Protein AF-A0AA88YLS0-F1 (afdb_monomer_lite)

Structure (mmCIF, N/CA/C/O backbone):
data_AF-A0AA88YLS0-F1
#
_entry.id   AF-A0AA88YLS0-F1
#
loop_
_atom_site.group_PDB
_atom_site.id
_atom_site.type_symbol
_atom_site.label_atom_id
_atom_site.label_alt_id
_atom_site.label_comp_id
_atom_site.label_asym_id
_atom_site.label_entity_id
_atom_site.label_seq_id
_atom_site.pdbx_PDB_ins_code
_atom_site.Cartn_x
_atom_site.Cartn_y
_atom_site.Cartn_z
_atom_site.occupancy
_atom_site.B_iso_or_equiv
_atom_site.auth_seq_id
_atom_site.auth_comp_id
_atom_site.auth_asym_id
_atom_site.auth_atom_id
_atom_site.pdbx_PDB_model_num
ATOM 1 N N . MET A 1 1 ? 29.203 -18.428 -11.974 1.00 50.09 1 MET A N 1
ATOM 2 C CA . MET A 1 1 ? 28.056 -18.619 -12.880 1.00 50.09 1 MET A CA 1
ATOM 3 C C . MET A 1 1 ? 27.681 -17.236 -13.387 1.00 50.09 1 MET A C 1
ATOM 5 O O . MET A 1 1 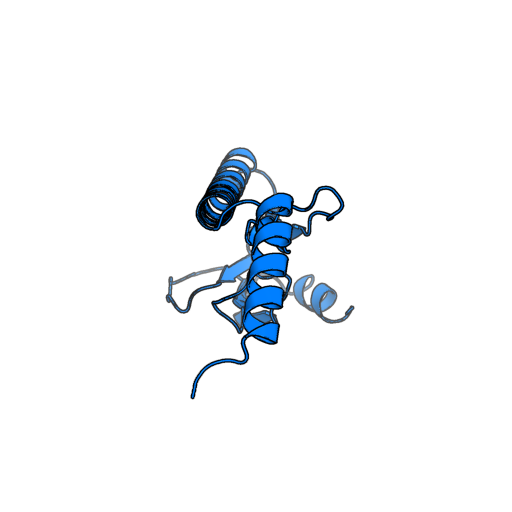? 27.127 -16.456 -12.624 1.00 50.09 1 MET A O 1
ATOM 9 N N . GLU A 1 2 ? 28.136 -16.859 -14.581 1.00 60.28 2 GLU A N 1
ATOM 10 C CA . GLU A 1 2 ? 27.781 -15.560 -15.161 1.00 60.28 2 GLU A CA 1
ATOM 11 C C . GLU A 1 2 ? 26.327 -15.602 -15.627 1.00 60.28 2 GLU A C 1
ATOM 13 O O . GLU A 1 2 ? 25.932 -16.514 -16.346 1.00 60.28 2 GLU A O 1
ATOM 18 N N . ALA A 1 3 ? 25.519 -14.646 -15.163 1.00 66.94 3 ALA A N 1
ATOM 19 C CA . ALA A 1 3 ? 24.157 -14.479 -15.653 1.00 66.94 3 ALA A CA 1
ATOM 20 C C . ALA A 1 3 ? 24.176 -14.175 -17.157 1.00 66.94 3 ALA A C 1
ATOM 22 O O . ALA A 1 3 ? 24.916 -13.278 -17.572 1.00 66.94 3 ALA A O 1
ATOM 23 N N . ASP A 1 4 ? 23.352 -14.915 -17.901 1.00 81.75 4 ASP A N 1
ATOM 24 C CA . ASP A 1 4 ? 23.142 -14.817 -19.346 1.00 81.75 4 ASP A CA 1
ATOM 25 C C . ASP A 1 4 ? 23.028 -13.341 -19.794 1.00 81.75 4 ASP A C 1
ATOM 27 O O . ASP A 1 4 ? 22.217 -12.594 -19.226 1.00 81.75 4 ASP A O 1
ATOM 31 N N . PRO A 1 5 ? 23.855 -12.884 -20.753 1.00 79.12 5 PRO A N 1
ATOM 32 C CA . PRO A 1 5 ? 23.837 -11.504 -21.229 1.00 79.12 5 PRO A CA 1
ATOM 33 C C . PRO A 1 5 ? 22.460 -11.061 -21.748 1.00 79.12 5 PRO A C 1
ATOM 35 O O . PRO A 1 5 ? 22.080 -9.912 -21.510 1.00 79.12 5 PRO A O 1
ATOM 38 N N . ASP A 1 6 ? 21.669 -11.957 -22.343 1.00 83.44 6 ASP A N 1
ATOM 39 C CA . ASP A 1 6 ? 20.328 -11.627 -22.843 1.00 83.44 6 ASP A CA 1
ATOM 40 C C . ASP A 1 6 ? 19.353 -11.358 -21.688 1.00 83.44 6 ASP A C 1
ATOM 42 O O . ASP A 1 6 ? 18.577 -10.394 -21.714 1.00 83.44 6 ASP A O 1
ATOM 46 N N . LEU A 1 7 ? 19.457 -12.134 -20.603 1.00 87.81 7 LEU A N 1
ATOM 47 C CA . LEU A 1 7 ? 18.683 -11.895 -19.381 1.00 87.81 7 LEU A CA 1
ATOM 48 C C . LEU A 1 7 ? 19.071 -10.577 -18.708 1.00 87.81 7 LEU A C 1
ATOM 50 O O . LEU A 1 7 ? 18.206 -9.880 -18.172 1.00 87.81 7 LEU A O 1
AT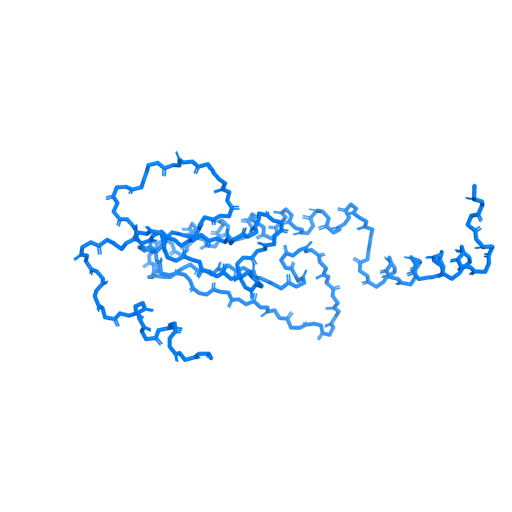OM 54 N N . ARG A 1 8 ? 20.355 -10.199 -18.749 1.00 85.19 8 ARG A N 1
ATOM 55 C CA . ARG A 1 8 ? 20.808 -8.910 -18.208 1.00 85.19 8 ARG A CA 1
ATOM 56 C C . ARG A 1 8 ? 20.216 -7.746 -18.992 1.00 85.19 8 ARG A C 1
ATOM 58 O O . ARG A 1 8 ? 19.674 -6.829 -18.376 1.00 85.19 8 ARG A O 1
ATOM 65 N N . HIS A 1 9 ? 20.258 -7.793 -20.322 1.00 88.69 9 HIS A N 1
ATOM 66 C CA . HIS A 1 9 ? 19.673 -6.748 -21.163 1.00 88.69 9 HIS A CA 1
ATOM 67 C C . HIS A 1 9 ? 18.168 -6.600 -20.929 1.00 88.69 9 HIS A C 1
ATOM 69 O O . HIS A 1 9 ? 17.692 -5.479 -20.729 1.00 88.69 9 HIS A O 1
ATOM 75 N N . LEU A 1 10 ? 17.442 -7.718 -20.842 1.00 92.50 10 LEU A N 1
ATOM 76 C CA . LEU A 1 10 ? 16.020 -7.707 -20.509 1.00 92.50 10 LEU A CA 1
ATOM 77 C C . LEU A 1 10 ? 15.760 -7.118 -19.114 1.00 92.50 10 LEU A C 1
ATOM 79 O O . LEU A 1 10 ? 14.882 -6.269 -18.961 1.00 92.50 10 LEU A O 1
ATOM 83 N N . SER A 1 11 ? 16.542 -7.510 -18.101 1.00 90.06 11 SER A N 1
ATOM 84 C CA . SER A 1 11 ? 16.385 -6.988 -16.737 1.00 90.06 11 SER A CA 1
ATOM 85 C C . SER A 1 11 ? 16.638 -5.481 -16.645 1.00 90.06 11 SER A C 1
ATOM 87 O O . SER A 1 11 ? 15.898 -4.780 -15.958 1.00 90.06 11 SER A O 1
ATOM 89 N N . CYS A 1 12 ? 17.627 -4.963 -17.380 1.00 89.31 12 CYS A N 1
ATOM 90 C CA . CYS A 1 12 ? 17.921 -3.533 -17.430 1.00 89.31 12 CYS A CA 1
ATOM 91 C C . CYS A 1 12 ? 16.793 -2.760 -18.120 1.00 89.31 12 CYS A C 1
ATOM 93 O O . CYS A 1 12 ? 16.370 -1.723 -17.611 1.00 89.31 12 CYS A O 1
ATOM 95 N N . GLY A 1 13 ? 16.272 -3.279 -19.237 1.00 91.25 13 GLY A N 1
ATOM 96 C CA . GLY A 1 13 ? 15.134 -2.677 -19.933 1.00 91.25 13 GLY A CA 1
ATOM 97 C C . GLY A 1 13 ? 13.881 -2.637 -19.056 1.00 91.25 13 GLY A C 1
ATOM 98 O O . GLY A 1 13 ? 13.259 -1.586 -18.911 1.00 91.25 13 GLY A O 1
ATOM 99 N N . LEU A 1 14 ? 13.555 -3.750 -18.391 1.00 89.81 14 LEU A N 1
ATOM 100 C CA . LEU A 1 14 ? 12.444 -3.810 -17.438 1.00 89.81 14 LEU A CA 1
ATOM 101 C C . LEU A 1 14 ? 12.640 -2.832 -16.278 1.00 89.81 14 LEU A C 1
ATOM 103 O O . LEU A 1 14 ? 11.711 -2.106 -15.938 1.00 89.81 14 LEU A O 1
ATOM 107 N N . TYR A 1 15 ? 13.842 -2.766 -15.701 1.00 88.00 15 TYR A N 1
ATOM 108 C CA . TYR A 1 15 ? 14.147 -1.821 -14.630 1.00 88.00 15 TYR A CA 1
ATOM 109 C C . TYR A 1 15 ? 13.932 -0.370 -15.070 1.00 88.00 15 TYR A C 1
ATOM 111 O O . TYR A 1 15 ? 13.347 0.405 -14.317 1.00 88.00 15 TYR A O 1
ATOM 119 N N . GLN A 1 16 ? 14.363 0.000 -16.279 1.00 89.81 16 GLN A N 1
ATOM 120 C CA . GLN A 1 16 ? 14.180 1.352 -16.812 1.00 89.81 16 GLN A CA 1
ATOM 121 C C . GLN A 1 16 ? 12.704 1.689 -17.035 1.00 89.81 16 GLN A C 1
ATOM 123 O O . GLN A 1 16 ? 12.262 2.748 -16.597 1.00 89.81 16 GLN A O 1
ATOM 128 N N . ILE A 1 17 ? 11.938 0.788 -17.659 1.00 89.12 17 ILE A N 1
ATOM 129 C CA . ILE A 1 17 ? 10.500 0.980 -17.906 1.00 89.12 17 ILE A CA 1
ATOM 130 C C . ILE A 1 17 ? 9.752 1.112 -16.580 1.00 89.12 17 ILE A C 1
ATOM 132 O O . ILE A 1 17 ? 9.011 2.067 -16.369 1.00 89.12 17 ILE A O 1
ATOM 136 N N . VAL A 1 18 ? 9.989 0.185 -15.651 1.00 86.56 18 VAL A N 1
ATOM 137 C CA . VAL A 1 18 ? 9.351 0.206 -14.335 1.00 86.56 18 VAL A CA 1
ATOM 138 C C . VAL A 1 18 ? 9.747 1.480 -13.589 1.00 86.56 18 VAL A C 1
ATOM 140 O O . VAL A 1 18 ? 8.874 2.213 -13.148 1.00 86.56 18 VAL A O 1
ATOM 143 N N . SER A 1 19 ? 11.033 1.824 -13.516 1.00 86.75 19 SER A N 1
ATOM 144 C CA . SER A 1 19 ? 11.482 3.051 -12.839 1.00 86.75 19 SER A CA 1
ATOM 145 C C . SER A 1 19 ? 10.933 4.327 -13.479 1.00 86.75 19 SER A C 1
ATOM 147 O O . SER A 1 19 ? 10.767 5.323 -12.781 1.00 86.75 19 SER A O 1
ATOM 149 N N . HIS A 1 20 ? 10.636 4.323 -14.779 1.00 88.75 20 HIS A N 1
ATOM 150 C CA . HIS A 1 20 ? 9.966 5.441 -15.438 1.00 88.75 20 HIS A CA 1
ATOM 151 C C . HIS A 1 20 ? 8.507 5.575 -14.980 1.00 88.75 20 HIS A C 1
ATOM 153 O O . HIS A 1 20 ? 8.079 6.667 -14.617 1.00 88.75 20 HIS A O 1
ATOM 159 N N . GLU A 1 21 ? 7.774 4.462 -14.930 1.00 87.75 21 GLU A N 1
ATOM 160 C CA . GLU A 1 21 ? 6.353 4.434 -14.560 1.00 87.75 21 GLU A CA 1
ATOM 161 C C . GLU A 1 21 ? 6.120 4.664 -13.061 1.00 87.75 21 GLU A C 1
ATOM 163 O O . GLU A 1 21 ? 5.279 5.470 -12.662 1.00 87.75 21 GLU A O 1
ATOM 168 N N . ILE A 1 22 ? 6.866 3.962 -12.202 1.00 88.19 22 ILE A N 1
ATOM 169 C CA . ILE A 1 22 ? 6.696 4.036 -10.747 1.00 88.19 22 ILE A CA 1
ATOM 170 C C . ILE A 1 22 ? 7.705 4.957 -10.068 1.00 88.19 22 ILE A C 1
ATOM 172 O O . ILE A 1 22 ? 7.502 5.290 -8.907 1.00 88.19 22 ILE A O 1
ATOM 176 N N . GLY A 1 23 ? 8.758 5.424 -10.727 1.00 88.50 23 GLY A N 1
ATOM 177 C CA . GLY A 1 23 ? 9.814 6.214 -10.087 1.00 88.50 23 GLY A CA 1
ATOM 178 C C . GLY A 1 23 ? 10.884 5.367 -9.390 1.00 88.50 23 GLY A C 1
ATOM 179 O O . GLY A 1 23 ? 10.820 4.138 -9.355 1.00 88.50 23 GLY A O 1
ATOM 180 N N . SER A 1 24 ? 11.890 6.047 -8.827 1.00 89.88 24 SER A N 1
ATOM 181 C CA . SER A 1 24 ? 13.029 5.390 -8.177 1.00 89.88 24 SER A CA 1
ATOM 182 C C . SER A 1 24 ? 12.648 4.693 -6.869 1.00 89.88 24 SER A C 1
ATOM 184 O O . SER A 1 24 ? 11.609 4.968 -6.258 1.00 89.88 24 SER A O 1
ATOM 186 N N . GLU A 1 25 ? 13.538 3.827 -6.385 1.00 88.56 25 GLU A N 1
ATOM 187 C CA . GLU A 1 25 ? 13.369 3.175 -5.089 1.00 88.56 25 GLU A CA 1
ATOM 188 C C . GLU A 1 25 ? 13.219 4.197 -3.947 1.00 88.56 25 GLU A C 1
ATOM 190 O O . GLU A 1 25 ? 12.378 4.032 -3.061 1.00 88.56 25 GLU A O 1
ATOM 195 N N . GLU A 1 26 ? 13.971 5.298 -3.981 1.00 91.25 26 GLU A N 1
ATOM 196 C CA . GLU A 1 26 ? 13.863 6.391 -3.014 1.00 91.25 26 GLU A CA 1
ATOM 197 C C . GLU A 1 26 ? 12.493 7.067 -3.078 1.00 91.25 26 GLU A C 1
ATOM 199 O O . GLU A 1 26 ? 11.898 7.331 -2.031 1.00 91.25 26 GLU A O 1
ATOM 204 N N . ALA A 1 27 ? 11.964 7.305 -4.282 1.00 90.38 27 ALA A N 1
ATOM 205 C CA . ALA A 1 27 ? 10.637 7.885 -4.464 1.00 90.38 27 ALA A CA 1
ATOM 206 C C . ALA A 1 27 ? 9.545 6.965 -3.894 1.00 90.38 27 ALA A C 1
ATOM 208 O O . ALA A 1 27 ? 8.657 7.422 -3.169 1.00 90.38 27 ALA A O 1
ATOM 209 N N . ILE A 1 28 ? 9.645 5.656 -4.140 1.00 90.38 28 ILE A N 1
ATOM 210 C CA . ILE A 1 28 ? 8.734 4.642 -3.587 1.00 90.38 28 ILE A CA 1
ATOM 211 C C . ILE A 1 28 ? 8.820 4.621 -2.057 1.00 90.38 28 ILE A C 1
ATOM 213 O O . ILE A 1 28 ? 7.794 4.687 -1.373 1.00 90.38 28 ILE A O 1
ATOM 217 N N . ARG A 1 29 ? 10.038 4.591 -1.497 1.00 89.62 29 ARG A N 1
ATOM 218 C CA . ARG A 1 29 ? 10.272 4.638 -0.044 1.00 89.62 29 ARG A CA 1
ATOM 219 C C . ARG A 1 29 ? 9.697 5.913 0.575 1.00 89.62 29 ARG A C 1
ATOM 221 O O . ARG A 1 29 ? 9.091 5.843 1.647 1.00 89.62 29 ARG A O 1
ATOM 228 N N . LEU A 1 30 ? 9.852 7.063 -0.083 1.00 92.19 30 LEU A N 1
ATOM 229 C CA . LEU A 1 30 ? 9.308 8.337 0.381 1.00 92.19 30 LEU A CA 1
ATOM 230 C C . LEU A 1 30 ? 7.776 8.319 0.374 1.00 92.19 30 LEU A C 1
ATOM 232 O O . LEU A 1 30 ? 7.178 8.596 1.412 1.00 92.19 30 LEU A O 1
ATOM 236 N N . ARG A 1 31 ? 7.139 7.902 -0.729 1.00 92.00 31 ARG A N 1
ATOM 237 C CA . ARG A 1 31 ? 5.672 7.780 -0.813 1.00 92.00 31 ARG A CA 1
ATOM 238 C C . ARG A 1 31 ? 5.116 6.817 0.231 1.00 92.00 31 ARG A C 1
ATOM 240 O O . ARG A 1 31 ? 4.130 7.133 0.890 1.00 92.00 31 ARG A O 1
ATOM 247 N N . ARG A 1 32 ? 5.791 5.689 0.471 1.00 88.56 32 ARG A N 1
ATOM 248 C CA . ARG A 1 32 ? 5.426 4.748 1.541 1.00 88.56 32 ARG A CA 1
ATOM 249 C C . ARG A 1 32 ? 5.443 5.413 2.920 1.00 88.56 32 ARG A C 1
ATOM 251 O O . ARG A 1 32 ? 4.554 5.151 3.731 1.00 88.56 32 ARG A O 1
ATOM 258 N N . ARG A 1 33 ? 6.449 6.246 3.212 1.00 89.38 33 ARG A N 1
ATOM 259 C CA . ARG A 1 33 ? 6.543 6.986 4.485 1.00 89.38 33 ARG A CA 1
ATOM 260 C C . ARG A 1 33 ? 5.482 8.078 4.575 1.00 89.38 33 ARG A C 1
ATOM 262 O O . ARG A 1 33 ? 4.817 8.155 5.602 1.00 89.38 33 ARG A O 1
ATOM 269 N N . MET A 1 34 ? 5.288 8.855 3.512 1.00 90.00 34 MET A N 1
ATOM 270 C CA . MET A 1 34 ? 4.255 9.892 3.447 1.00 90.00 34 MET A CA 1
ATOM 271 C C . MET A 1 34 ? 2.862 9.306 3.663 1.00 90.00 34 MET A C 1
ATOM 273 O O . MET A 1 34 ? 2.135 9.808 4.506 1.00 90.00 34 MET A O 1
ATOM 277 N N . GLY A 1 35 ? 2.534 8.178 3.026 1.00 87.19 35 GLY A N 1
ATOM 278 C CA . GLY A 1 35 ? 1.244 7.514 3.225 1.00 87.19 35 GLY A CA 1
ATOM 279 C C . GLY A 1 35 ? 0.990 7.088 4.677 1.00 87.19 35 GLY A C 1
ATOM 280 O O . GLY A 1 35 ? -0.142 7.151 5.139 1.00 87.19 35 GLY A O 1
ATOM 281 N N . LYS A 1 36 ? 2.030 6.705 5.436 1.00 83.94 36 LYS A N 1
ATOM 282 C CA . LYS A 1 36 ? 1.884 6.423 6.880 1.00 83.94 36 LYS A CA 1
ATOM 283 C C . LYS A 1 36 ? 1.605 7.689 7.692 1.00 83.94 36 LYS A C 1
ATOM 285 O O . LYS A 1 36 ? 0.822 7.635 8.631 1.00 83.94 36 LYS A O 1
ATOM 290 N N . VAL A 1 37 ? 2.252 8.799 7.338 1.00 88.44 37 VAL A N 1
ATOM 291 C CA . VAL A 1 37 ? 2.030 10.099 7.987 1.00 88.44 37 VAL A CA 1
ATOM 292 C C . VAL A 1 37 ? 0.624 10.612 7.682 1.00 88.44 37 VAL A C 1
ATOM 294 O O . VAL A 1 37 ? -0.064 11.040 8.599 1.00 88.44 37 VAL A O 1
ATOM 297 N N . GLU A 1 38 ? 0.171 10.513 6.431 1.00 87.75 38 GLU A N 1
ATOM 298 C CA . GLU A 1 38 ? -1.200 10.852 6.027 1.00 87.75 38 GLU A CA 1
ATOM 299 C C . GLU A 1 38 ? -2.233 10.055 6.827 1.00 87.75 38 GLU A C 1
ATOM 301 O O . GLU A 1 38 ? -3.132 10.647 7.410 1.00 87.75 38 GLU A O 1
ATOM 306 N N . GLU A 1 39 ? -2.067 8.733 6.944 1.00 84.88 39 GLU A N 1
ATOM 307 C CA . GLU A 1 39 ? -2.964 7.898 7.754 1.00 84.88 39 GLU A CA 1
ATOM 308 C C . GLU A 1 39 ? -2.986 8.313 9.233 1.00 84.88 39 GLU A C 1
ATOM 310 O O . GLU A 1 39 ? -4.029 8.254 9.882 1.00 84.88 39 GLU A O 1
ATOM 315 N N . GLU A 1 40 ? -1.847 8.711 9.803 1.00 83.88 40 GLU A N 1
ATOM 316 C CA . GLU A 1 40 ? -1.778 9.168 11.193 1.00 83.88 40 GLU A CA 1
ATOM 317 C C . GLU A 1 40 ? -2.449 10.536 11.377 1.00 83.88 40 GLU A C 1
ATOM 319 O O . GLU A 1 40 ? -3.216 10.720 12.326 1.00 83.88 40 GLU A O 1
ATOM 324 N N . LEU A 1 41 ? -2.231 11.465 10.443 1.00 85.31 41 LEU A N 1
ATOM 325 C CA . LEU A 1 41 ? -2.900 12.765 10.419 1.00 85.31 41 LEU A CA 1
ATOM 326 C C . LEU A 1 41 ? -4.416 12.610 10.273 1.00 85.31 41 LEU A C 1
ATOM 328 O O . LEU A 1 41 ? -5.162 13.224 11.039 1.00 85.31 41 LEU A O 1
ATOM 332 N N . ASP A 1 42 ? -4.870 11.736 9.376 1.00 83.56 42 ASP A N 1
ATOM 333 C CA . ASP A 1 42 ? -6.286 11.429 9.188 1.00 83.56 42 ASP A CA 1
ATOM 334 C C . ASP A 1 42 ? -6.909 10.875 10.470 1.00 83.56 42 ASP A C 1
ATOM 336 O O . ASP A 1 42 ? -8.024 11.256 10.823 1.00 83.56 42 ASP A O 1
ATOM 340 N N . ARG A 1 43 ? -6.208 10.016 11.220 1.00 79.56 43 ARG A N 1
ATOM 341 C CA . ARG A 1 43 ? -6.707 9.512 12.514 1.00 79.56 43 ARG A CA 1
ATOM 342 C C . ARG A 1 43 ? -6.827 10.610 13.565 1.00 79.56 43 ARG A C 1
ATOM 344 O O . ARG A 1 43 ? -7.787 10.602 14.339 1.00 79.56 43 ARG A O 1
ATOM 351 N N . ILE A 1 44 ? -5.871 11.539 13.605 1.00 80.88 44 ILE A N 1
ATOM 352 C CA . ILE A 1 44 ? -5.899 12.684 14.526 1.00 80.88 44 ILE A CA 1
ATOM 353 C C . ILE A 1 44 ? -7.088 13.592 14.189 1.00 80.88 44 ILE A C 1
ATOM 355 O O . ILE A 1 44 ? -7.875 13.929 15.075 1.00 80.88 44 ILE A O 1
ATOM 359 N N . GLN A 1 45 ? -7.262 13.937 12.911 1.00 80.69 45 GLN A N 1
ATOM 360 C CA . GLN A 1 45 ? -8.365 14.784 12.446 1.00 80.69 45 GLN A CA 1
ATOM 361 C C . GLN A 1 45 ? -9.726 14.106 12.646 1.00 80.69 45 GLN A C 1
ATOM 363 O O . GLN A 1 45 ? -10.663 14.709 13.171 1.00 80.69 45 GLN A O 1
ATOM 368 N N . ASN A 1 46 ? -9.818 12.811 12.341 1.00 74.06 46 ASN A N 1
ATOM 369 C CA . ASN A 1 46 ? -11.023 12.002 12.514 1.00 74.06 46 ASN A CA 1
ATOM 370 C C . ASN A 1 46 ? -11.175 11.456 13.943 1.00 74.06 46 ASN A C 1
ATOM 372 O O . ASN A 1 46 ? -11.876 10.463 14.162 1.00 74.06 46 ASN A O 1
ATOM 376 N N . GLY A 1 47 ? -10.577 12.099 14.953 1.00 65.69 47 GLY A N 1
ATOM 377 C CA . GLY A 1 47 ? -10.576 11.657 16.353 1.00 65.69 47 GLY A CA 1
ATOM 378 C C . GLY A 1 47 ? -11.963 11.327 16.932 1.00 65.69 47 GLY A C 1
ATOM 379 O O . GLY A 1 47 ? -12.066 10.465 17.805 1.00 65.69 47 GLY A O 1
ATOM 380 N N . ARG A 1 48 ? -13.044 11.895 16.374 1.00 63.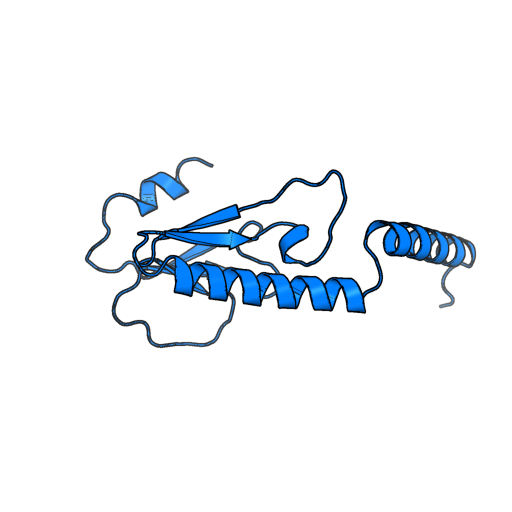94 48 ARG A N 1
ATOM 381 C CA . ARG A 1 48 ? -14.450 11.621 16.747 1.00 63.94 48 ARG A CA 1
ATOM 382 C C . ARG A 1 48 ? -15.160 10.534 15.919 1.00 63.94 48 ARG A C 1
ATOM 384 O O . ARG A 1 48 ? -16.244 10.105 16.304 1.00 63.94 48 ARG A O 1
ATOM 391 N N . GLY A 1 49 ? -14.579 10.079 14.808 1.00 71.44 49 GLY A N 1
ATOM 392 C CA . GLY A 1 49 ? -15.131 9.005 13.972 1.00 71.44 49 GLY A CA 1
ATOM 393 C C . GLY A 1 49 ? -15.112 7.639 14.669 1.00 71.44 49 GLY A C 1
ATOM 394 O O . GLY A 1 49 ? -14.335 7.429 15.601 1.00 71.44 49 GLY A O 1
ATOM 395 N N . ARG A 1 50 ? -15.958 6.698 14.226 1.00 78.44 50 ARG A N 1
ATOM 396 C CA . ARG A 1 50 ? -15.996 5.311 14.746 1.00 78.44 50 ARG A CA 1
ATOM 397 C C . ARG A 1 50 ? -14.958 4.386 14.096 1.00 78.44 50 ARG A C 1
ATOM 399 O O . ARG A 1 50 ? -14.680 3.311 14.634 1.00 78.44 50 ARG A O 1
ATOM 406 N N . TYR A 1 51 ? -14.389 4.816 12.977 1.00 80.19 51 TYR A N 1
ATOM 407 C CA . TYR A 1 51 ? -13.520 4.030 12.110 1.00 80.19 51 TYR A CA 1
ATOM 408 C C . TYR A 1 51 ? -12.279 4.842 11.737 1.00 80.19 51 TYR A C 1
ATOM 410 O O . TYR A 1 51 ? -12.345 6.068 11.653 1.00 80.19 51 TYR A O 1
ATOM 418 N N . ASP A 1 52 ? -11.189 4.129 11.500 1.00 81.00 52 ASP A N 1
ATOM 419 C CA . ASP A 1 52 ? -9.955 4.593 10.889 1.00 81.00 52 ASP A CA 1
ATOM 420 C C . ASP A 1 52 ? -9.857 3.972 9.486 1.00 81.00 52 ASP A C 1
ATOM 422 O O . ASP A 1 52 ? -10.330 2.856 9.260 1.00 81.00 52 ASP A O 1
ATOM 426 N N . PHE A 1 53 ? -9.224 4.671 8.549 1.00 82.25 53 PHE A N 1
ATOM 427 C CA . PHE A 1 53 ? -8.976 4.172 7.196 1.00 82.25 53 PHE A CA 1
ATOM 428 C C . PHE A 1 53 ? -7.485 3.897 7.032 1.00 82.25 53 PHE A C 1
ATOM 430 O O . PHE A 1 53 ? -6.661 4.751 7.356 1.00 82.25 53 PHE A O 1
ATOM 437 N N . LEU A 1 54 ? -7.134 2.704 6.556 1.00 81.19 54 LEU A N 1
ATOM 438 C CA . LEU A 1 54 ? -5.759 2.318 6.245 1.00 81.19 54 LEU A CA 1
ATOM 439 C C . LEU A 1 54 ? -5.636 2.084 4.746 1.00 81.19 54 LEU A C 1
ATOM 441 O O . LEU A 1 54 ? -6.464 1.372 4.178 1.00 81.19 54 LEU A O 1
ATOM 445 N N . LYS A 1 55 ? -4.597 2.629 4.107 1.00 82.88 55 LYS A N 1
ATOM 446 C CA . LYS A 1 55 ? -4.290 2.266 2.724 1.00 82.88 55 LYS A CA 1
ATOM 447 C C . LYS A 1 55 ? -3.666 0.869 2.723 1.00 82.88 55 LYS A C 1
ATOM 449 O O . LYS A 1 55 ? -2.722 0.593 3.478 1.00 82.88 55 LYS A O 1
ATOM 454 N N . SER A 1 56 ? -4.166 0.014 1.844 1.00 81.44 56 SER A N 1
ATOM 455 C CA . SER A 1 56 ? -3.552 -1.254 1.447 1.00 81.44 56 SER A CA 1
ATOM 456 C C . SER A 1 56 ? -3.178 -1.182 -0.037 1.00 81.44 56 SER A C 1
ATOM 458 O O . SER A 1 56 ? -3.166 -0.095 -0.621 1.00 81.44 56 SER A O 1
ATOM 460 N N . GLY A 1 57 ? -2.812 -2.297 -0.663 1.00 80.81 57 GLY A N 1
ATOM 461 C CA . GLY A 1 57 ? -2.548 -2.253 -2.099 1.00 80.81 57 GLY A CA 1
ATOM 462 C C . GLY A 1 57 ? -1.128 -1.841 -2.474 1.00 80.81 57 GLY A C 1
ATOM 463 O O . GLY A 1 57 ? -0.274 -1.518 -1.640 1.00 80.81 57 GLY A O 1
ATOM 464 N N . SER A 1 58 ? -0.914 -1.784 -3.784 1.00 85.19 58 SER A N 1
ATOM 465 C CA . SER A 1 58 ? 0.291 -1.241 -4.418 1.00 85.19 58 SER A CA 1
ATOM 466 C C . SER A 1 58 ? 0.599 0.186 -3.937 1.00 85.19 58 SER A C 1
ATOM 468 O O . SER A 1 58 ? 1.747 0.511 -3.616 1.00 85.19 58 SER A O 1
ATOM 470 N N . ARG A 1 59 ? -0.442 1.014 -3.770 1.00 86.38 59 ARG A N 1
ATOM 471 C CA . ARG A 1 59 ? -0.331 2.400 -3.292 1.00 86.38 59 ARG A CA 1
ATOM 472 C C . ARG A 1 59 ? 0.221 2.509 -1.881 1.00 86.38 59 ARG A C 1
ATOM 474 O O . ARG A 1 59 ? 1.035 3.392 -1.613 1.00 86.38 59 ARG A O 1
ATOM 481 N N . ALA A 1 60 ? -0.152 1.601 -0.987 1.00 84.50 60 ALA A N 1
ATOM 482 C CA . ALA A 1 60 ? 0.361 1.616 0.376 1.00 84.50 60 ALA A CA 1
ATOM 483 C C . ALA A 1 60 ? 1.828 1.164 0.480 1.00 84.50 60 ALA A C 1
ATOM 485 O O . ALA A 1 60 ? 2.552 1.571 1.400 1.00 84.50 60 ALA A O 1
ATOM 486 N N . GLU A 1 61 ? 2.280 0.372 -0.492 1.00 86.06 61 GLU A N 1
ATOM 487 C CA . GLU A 1 61 ? 3.681 -0.007 -0.676 1.00 86.06 61 GLU A CA 1
ATOM 488 C C . GLU A 1 61 ? 4.510 1.091 -1.365 1.00 86.06 61 GLU A C 1
ATOM 490 O O . GLU A 1 61 ? 5.741 1.002 -1.385 1.00 86.06 61 GLU A O 1
ATOM 495 N N . GLY A 1 62 ? 3.860 2.164 -1.830 1.00 87.56 62 GLY A N 1
ATOM 496 C CA . GLY A 1 62 ? 4.482 3.318 -2.474 1.00 87.56 62 GLY A CA 1
ATOM 497 C C . GLY A 1 62 ? 4.557 3.210 -3.995 1.00 87.56 62 GLY A C 1
ATOM 498 O O . GLY A 1 62 ? 5.132 4.101 -4.617 1.00 87.56 62 GLY A O 1
ATOM 499 N N . PHE A 1 63 ? 3.989 2.161 -4.596 1.00 88.19 63 PHE A N 1
ATOM 500 C CA . PHE A 1 63 ? 3.843 2.028 -6.043 1.00 88.19 63 PHE A CA 1
ATOM 501 C C . PHE A 1 63 ? 2.629 2.831 -6.495 1.00 88.19 63 PHE A C 1
ATOM 503 O O . PHE A 1 63 ? 1.535 2.684 -5.957 1.00 88.19 63 PHE A O 1
ATOM 510 N N . THR A 1 64 ? 2.808 3.729 -7.453 1.00 84.00 64 THR A N 1
ATOM 511 C CA . THR A 1 64 ? 1.719 4.586 -7.925 1.00 84.00 64 THR A CA 1
ATOM 512 C C . THR A 1 64 ? 1.678 4.514 -9.432 1.00 84.00 64 THR A C 1
ATOM 514 O O . THR A 1 64 ? 2.412 5.231 -10.097 1.00 84.00 64 THR A O 1
ATOM 517 N N . PHE A 1 65 ? 0.819 3.642 -9.946 1.00 83.81 65 PHE A N 1
ATOM 518 C CA . PHE A 1 65 ? 0.453 3.661 -11.353 1.00 83.81 65 PHE A CA 1
ATOM 519 C C . PHE A 1 65 ? -0.723 4.623 -11.526 1.00 83.81 65 PHE A C 1
ATOM 521 O O . PHE A 1 65 ? -1.598 4.721 -10.657 1.00 83.81 65 PHE A O 1
ATOM 528 N N . SER A 1 66 ? -0.739 5.360 -12.633 1.00 80.06 66 SER A N 1
ATOM 529 C CA . SER A 1 66 ? -1.795 6.334 -12.937 1.00 80.06 66 SER A CA 1
ATOM 530 C C . SER A 1 66 ? -3.175 5.678 -13.040 1.00 80.06 66 SER A C 1
ATOM 532 O O . SER A 1 66 ? -4.176 6.273 -12.654 1.00 80.06 66 SER A O 1
ATOM 534 N N . THR A 1 67 ? -3.211 4.430 -13.499 1.00 83.56 67 THR A N 1
ATOM 535 C CA . THR A 1 67 ? -4.426 3.638 -13.695 1.00 83.56 67 THR A CA 1
ATOM 536 C C . THR A 1 67 ? -4.798 2.768 -12.501 1.00 83.56 67 THR A C 1
ATOM 538 O O . THR A 1 67 ? -5.883 2.194 -12.510 1.00 83.56 67 THR A O 1
ATOM 541 N N . SER A 1 68 ? -3.939 2.647 -11.478 1.00 84.12 68 SER A N 1
ATOM 542 C CA . SER A 1 68 ? -4.274 1.807 -10.328 1.00 84.12 68 SER A CA 1
ATOM 543 C C . SER A 1 68 ? -5.377 2.454 -9.497 1.00 84.12 68 SER A C 1
ATOM 545 O O . SER A 1 68 ? -5.420 3.675 -9.312 1.00 84.12 68 SER A O 1
ATOM 547 N N . ASP A 1 69 ? -6.251 1.631 -8.948 1.00 86.88 69 ASP A N 1
ATOM 548 C CA . ASP A 1 69 ? -7.188 2.007 -7.904 1.00 86.88 69 ASP A CA 1
ATOM 549 C C . ASP A 1 69 ? -6.479 2.165 -6.546 1.00 86.88 69 ASP A C 1
ATOM 551 O O . ASP A 1 69 ? -5.248 2.084 -6.425 1.00 86.88 69 ASP A O 1
ATOM 555 N N . THR A 1 70 ? -7.253 2.552 -5.531 1.00 84.38 70 THR A N 1
ATOM 556 C CA . THR A 1 70 ? -6.784 2.689 -4.149 1.00 84.38 70 THR A CA 1
ATOM 557 C C . THR A 1 70 ? -7.528 1.693 -3.283 1.00 84.38 70 THR A C 1
ATOM 559 O O . THR A 1 70 ? -8.721 1.862 -3.039 1.00 84.38 70 THR A O 1
ATOM 562 N N . ASP A 1 71 ? -6.799 0.721 -2.751 1.00 84.75 71 ASP A N 1
ATOM 563 C CA . ASP A 1 71 ? -7.338 -0.213 -1.772 1.00 84.75 71 ASP A CA 1
ATOM 564 C C . ASP A 1 71 ? -7.365 0.429 -0.379 1.00 84.75 71 ASP A C 1
ATOM 566 O O . ASP A 1 71 ? -6.352 0.941 0.116 1.00 84.75 71 ASP A O 1
ATOM 570 N N . ILE A 1 72 ? -8.531 0.397 0.269 1.00 83.94 72 ILE A N 1
ATOM 571 C CA . ILE A 1 72 ? -8.746 0.979 1.596 1.00 83.94 72 ILE A CA 1
ATOM 572 C C . ILE A 1 72 ? -9.333 -0.080 2.522 1.00 83.94 72 ILE A C 1
ATOM 574 O O . ILE A 1 72 ? -10.373 -0.668 2.236 1.00 83.94 72 ILE A O 1
ATOM 578 N N . MET A 1 73 ? -8.710 -0.262 3.683 1.00 81.75 73 MET A N 1
ATOM 579 C CA . MET A 1 73 ? -9.259 -1.050 4.777 1.00 81.75 73 MET A CA 1
ATOM 580 C C . MET A 1 73 ? -9.888 -0.130 5.825 1.00 81.75 73 MET A C 1
ATOM 582 O O . MET A 1 73 ? -9.235 0.768 6.361 1.00 81.75 73 MET A O 1
ATOM 586 N N . VAL A 1 74 ? -11.151 -0.392 6.157 1.00 82.94 74 VAL A N 1
ATOM 587 C CA . VAL A 1 74 ? -11.879 0.306 7.223 1.00 82.94 74 VAL A CA 1
ATOM 588 C C . VAL A 1 74 ? -11.702 -0.456 8.534 1.00 82.94 74 VAL A C 1
ATOM 590 O O . VAL A 1 74 ? -12.045 -1.632 8.631 1.00 82.94 74 VAL A O 1
ATOM 593 N N . VAL A 1 75 ? -11.172 0.208 9.561 1.00 77.81 75 VAL A N 1
ATOM 594 C CA . VAL A 1 75 ? -10.865 -0.395 10.863 1.00 77.81 75 VAL A CA 1
ATOM 595 C C . VAL A 1 75 ? -11.637 0.316 11.961 1.00 77.81 75 VAL A C 1
ATOM 597 O O . VAL A 1 75 ? -11.443 1.498 12.212 1.00 77.81 75 VAL A O 1
ATOM 600 N N . TYR A 1 76 ? -12.488 -0.402 12.685 1.00 78.44 76 TYR A N 1
ATOM 601 C CA . TYR A 1 76 ? -13.151 0.156 13.863 1.00 78.44 76 TYR A CA 1
ATOM 602 C C . TYR A 1 76 ? -12.136 0.508 14.959 1.00 78.44 76 TYR A C 1
ATOM 604 O O . TYR A 1 76 ? -11.250 -0.285 15.254 1.00 78.44 76 TYR A O 1
ATOM 612 N N . LYS A 1 77 ? -12.298 1.642 15.655 1.00 75.56 77 LYS A N 1
ATOM 613 C CA . LYS A 1 77 ? -11.319 2.118 16.667 1.00 75.56 77 LYS A CA 1
ATOM 614 C C . LYS A 1 77 ? -11.092 1.185 17.866 1.00 75.56 77 LYS A C 1
ATOM 616 O O . LYS A 1 77 ? -10.089 1.304 18.585 1.00 75.56 77 LYS A O 1
ATOM 621 N N . TYR A 1 78 ? -12.034 0.279 18.118 1.00 73.44 78 TYR A N 1
ATOM 622 C CA . TYR A 1 78 ? -11.935 -0.764 19.144 1.00 73.44 78 TYR A CA 1
ATOM 623 C C . TYR A 1 78 ? -11.241 -2.043 18.639 1.00 73.44 78 TYR A C 1
ATOM 625 O O . TYR A 1 78 ? -10.928 -2.930 19.434 1.00 73.44 78 TYR A O 1
ATOM 633 N N . VAL A 1 79 ? -10.987 -2.135 17.334 1.00 71.38 79 VAL A N 1
ATOM 634 C CA . VAL A 1 79 ? -10.143 -3.146 16.703 1.00 71.38 79 VAL A CA 1
ATOM 635 C C . VAL A 1 79 ? -8.736 -2.576 16.595 1.00 71.38 79 VAL A C 1
ATOM 637 O O . VAL A 1 79 ? -8.529 -1.404 16.286 1.00 71.38 79 VAL A O 1
ATOM 640 N N . HIS A 1 80 ? -7.745 -3.401 16.892 1.00 71.25 80 HIS A N 1
ATOM 641 C CA . HIS A 1 80 ? -6.353 -3.042 16.710 1.00 71.25 80 HIS A CA 1
ATOM 642 C C . HIS A 1 80 ? -5.698 -4.034 15.760 1.00 71.25 80 HIS A C 1
ATOM 644 O O . HIS A 1 80 ? -5.573 -5.216 16.081 1.00 71.25 80 HIS A O 1
ATOM 650 N N . VAL A 1 81 ? -5.275 -3.535 14.600 1.00 69.00 81 VAL A N 1
ATOM 651 C CA . VAL A 1 81 ? -4.555 -4.325 13.604 1.00 69.00 81 VAL A CA 1
ATOM 652 C C . VAL A 1 81 ? -3.056 -4.191 13.865 1.00 69.00 81 VAL A C 1
ATOM 654 O O . VAL A 1 81 ? -2.502 -3.095 13.771 1.00 69.00 81 VAL A O 1
ATOM 657 N N . LYS A 1 82 ? -2.401 -5.295 14.232 1.00 67.50 82 LYS A N 1
ATOM 658 C CA . LYS A 1 82 ? -0.948 -5.373 14.420 1.00 67.50 82 LYS A CA 1
ATOM 659 C C . LYS A 1 82 ? -0.285 -5.940 13.176 1.00 67.50 82 LYS A C 1
ATOM 661 O O . LYS A 1 82 ? -0.657 -7.022 12.7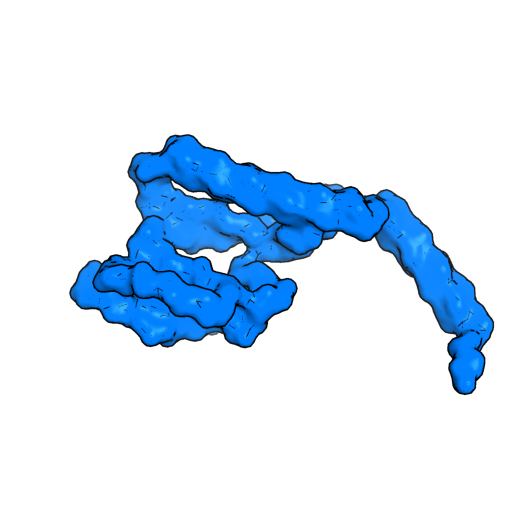28 1.00 67.50 82 LYS A O 1
ATOM 666 N N . MET A 1 83 ? 0.739 -5.236 12.703 1.00 59.69 83 MET A N 1
ATOM 667 C CA . MET A 1 83 ? 1.629 -5.709 11.638 1.00 59.69 83 MET A CA 1
ATOM 668 C C . MET A 1 83 ? 2.984 -6.204 12.146 1.00 59.69 83 MET A C 1
ATOM 670 O O . MET A 1 83 ? 3.718 -6.844 11.405 1.00 59.69 83 MET A O 1
ATOM 674 N N . ASP A 1 84 ? 3.342 -5.906 13.398 1.00 58.09 84 ASP A N 1
ATOM 675 C CA . ASP A 1 84 ? 4.612 -6.320 13.984 1.00 58.09 84 ASP A CA 1
ATOM 676 C C . ASP A 1 84 ? 4.421 -7.330 15.127 1.00 58.09 84 ASP A C 1
ATOM 678 O O . ASP A 1 84 ? 3.375 -7.431 15.773 1.00 58.09 84 ASP A O 1
ATOM 682 N N . ASN A 1 85 ? 5.474 -8.102 15.402 1.00 51.06 85 ASN A N 1
ATOM 683 C CA . ASN A 1 85 ? 5.511 -9.047 16.521 1.00 51.06 85 ASN A CA 1
ATOM 684 C C . ASN A 1 85 ? 5.663 -8.355 17.890 1.00 51.06 85 ASN A C 1
ATOM 686 O O . ASN A 1 85 ? 5.824 -9.029 18.912 1.00 51.06 85 ASN A O 1
ATOM 690 N N . LYS A 1 86 ? 5.622 -7.016 17.957 1.00 45.84 86 LYS A N 1
ATOM 691 C CA . LYS A 1 86 ? 5.861 -6.296 19.207 1.00 45.84 86 LYS A CA 1
ATOM 692 C C . LYS A 1 86 ? 4.618 -6.367 20.096 1.00 45.84 86 LYS A C 1
ATOM 694 O O . LYS A 1 86 ? 3.527 -5.868 19.801 1.00 45.84 86 LYS A O 1
ATOM 699 N N . ARG A 1 87 ? 4.781 -7.008 21.254 1.00 45.69 87 ARG A N 1
ATOM 700 C CA . ARG A 1 87 ? 3.752 -7.092 22.294 1.00 45.69 87 ARG A CA 1
ATOM 701 C C . ARG A 1 87 ? 3.567 -5.728 22.967 1.00 45.69 87 ARG A C 1
ATOM 703 O O . ARG A 1 87 ? 4.113 -5.478 24.030 1.00 45.69 87 ARG A O 1
ATOM 710 N N . ARG A 1 88 ? 2.752 -4.848 22.382 1.00 49.09 88 ARG A N 1
ATOM 711 C CA . ARG A 1 88 ? 2.060 -3.818 23.173 1.00 49.09 88 ARG A CA 1
ATOM 712 C C . ARG A 1 88 ? 0.889 -4.460 23.911 1.00 49.09 88 ARG A C 1
ATOM 714 O O . ARG A 1 88 ? 0.063 -5.116 23.266 1.00 49.09 88 ARG A O 1
ATOM 721 N N . GLN A 1 89 ? 0.870 -4.303 25.234 1.00 44.81 89 GLN A N 1
ATOM 722 C CA . GLN A 1 89 ? -0.257 -4.642 26.101 1.00 44.81 89 GLN A CA 1
ATOM 723 C C . GLN A 1 89 ? -1.454 -3.799 25.646 1.00 44.81 89 GLN A C 1
ATOM 725 O O . GLN A 1 89 ? -1.366 -2.576 25.570 1.00 44.81 89 GLN A O 1
ATOM 730 N N . LEU A 1 90 ? -2.535 -4.458 25.239 1.00 52.09 90 LEU A N 1
ATOM 731 C CA . LEU A 1 90 ? -3.767 -3.811 24.799 1.00 52.09 90 LEU A CA 1
ATOM 732 C C . LEU A 1 90 ? -4.861 -4.336 25.707 1.00 52.09 90 LEU A C 1
ATOM 734 O O . LEU A 1 90 ? -5.290 -5.474 25.553 1.00 52.09 90 LEU A O 1
ATOM 738 N N . GLU A 1 91 ? -5.262 -3.534 26.685 1.00 47.22 91 GLU A N 1
ATOM 739 C CA . GLU A 1 91 ? -6.138 -4.023 27.749 1.00 47.22 91 GLU A CA 1
ATOM 740 C C . GLU A 1 91 ? -7.581 -4.281 27.279 1.00 47.22 91 GLU A C 1
ATOM 742 O O . GLU A 1 91 ? -8.276 -5.072 27.906 1.00 47.22 91 GLU A O 1
ATOM 747 N N . TYR A 1 92 ? -8.046 -3.698 26.159 1.00 50.03 92 TYR A N 1
ATOM 748 C CA . TYR A 1 92 ? -9.479 -3.744 25.802 1.00 50.03 92 TYR A CA 1
ATOM 749 C C . TYR A 1 92 ? -9.812 -3.737 24.295 1.00 50.03 92 TYR A C 1
ATOM 751 O O . TYR A 1 92 ? -10.837 -3.177 23.905 1.00 50.03 92 TYR A O 1
ATOM 759 N N . LYS A 1 93 ? -8.986 -4.323 23.413 1.00 56.66 93 LYS A N 1
ATOM 760 C CA . LYS A 1 93 ? -9.231 -4.285 21.952 1.00 56.66 93 LYS A CA 1
ATOM 761 C C . LYS A 1 93 ? -9.228 -5.667 21.308 1.00 56.66 93 LYS A C 1
ATOM 763 O O . LYS A 1 93 ? -8.426 -6.520 21.677 1.00 56.66 93 LYS A O 1
ATOM 768 N N . THR A 1 94 ? -10.106 -5.871 20.325 1.00 60.47 94 THR A N 1
ATOM 769 C CA . THR A 1 94 ? -10.023 -7.028 19.424 1.00 60.47 94 THR A CA 1
ATOM 770 C C . THR A 1 94 ? -8.716 -6.906 18.654 1.00 60.47 94 THR A C 1
ATOM 772 O O . THR A 1 94 ? -8.524 -5.925 17.935 1.00 60.47 94 THR A O 1
ATOM 775 N N . VAL A 1 95 ? -7.792 -7.848 18.850 1.00 61.34 95 VAL A N 1
ATOM 776 C CA . VAL A 1 95 ? -6.469 -7.789 18.220 1.00 61.34 95 VAL A CA 1
ATOM 777 C C . VAL A 1 95 ? -6.462 -8.685 17.003 1.00 61.34 95 VAL A C 1
ATOM 779 O O . VAL A 1 95 ? -6.697 -9.890 17.086 1.00 61.34 95 VAL A O 1
ATOM 782 N N . VAL A 1 96 ? -6.153 -8.064 15.881 1.00 64.06 96 VAL A N 1
ATOM 783 C CA . VAL A 1 96 ? -6.108 -8.677 14.571 1.00 64.06 96 VAL A CA 1
ATOM 784 C C . VAL A 1 96 ? -4.659 -8.635 14.111 1.00 64.06 96 VAL A C 1
ATOM 786 O O . VAL A 1 96 ? -4.040 -7.572 14.147 1.00 64.06 96 VAL A O 1
ATOM 789 N N . LYS A 1 97 ? -4.082 -9.778 13.747 1.00 63.09 97 LYS A N 1
ATOM 790 C CA . LYS A 1 97 ? -2.675 -9.867 13.350 1.00 63.09 97 LYS A CA 1
ATOM 791 C C . LYS A 1 97 ? -2.548 -10.315 11.903 1.00 63.09 97 LYS A C 1
ATOM 793 O O . LYS A 1 97 ? -3.234 -11.243 11.481 1.00 63.09 97 LYS A O 1
ATOM 798 N N . THR A 1 98 ? -1.635 -9.671 11.187 1.00 58.75 98 THR A N 1
ATOM 799 C CA . THR A 1 98 ? -1.182 -10.111 9.869 1.00 58.75 98 THR A CA 1
ATOM 800 C C . THR A 1 98 ? -0.224 -11.295 10.028 1.00 58.75 98 THR A C 1
ATOM 802 O O . THR A 1 98 ? 0.680 -11.264 10.867 1.00 58.75 98 THR A O 1
ATOM 805 N N . GLU A 1 99 ? -0.426 -12.382 9.279 1.00 56.44 99 GLU A N 1
ATOM 806 C CA . GLU A 1 99 ? 0.488 -13.537 9.355 1.00 56.44 99 GLU A CA 1
ATOM 807 C C . GLU A 1 99 ? 1.882 -13.232 8.782 1.00 56.44 99 GLU A C 1
ATOM 809 O O . GLU A 1 99 ? 2.866 -13.841 9.200 1.00 56.44 99 GLU A O 1
ATOM 814 N N . THR A 1 100 ? 1.977 -12.228 7.909 1.00 56.28 100 THR A N 1
ATOM 815 C CA . THR A 1 100 ? 3.218 -11.701 7.337 1.00 56.28 100 THR A CA 1
ATOM 816 C C . THR A 1 100 ? 3.502 -10.297 7.873 1.00 56.28 100 THR A C 1
ATOM 818 O O . THR A 1 100 ? 2.599 -9.471 8.008 1.00 56.28 100 THR A O 1
ATOM 821 N N . ASP A 1 101 ? 4.766 -10.011 8.180 1.00 57.06 101 ASP A N 1
ATOM 822 C CA . ASP A 1 101 ? 5.255 -8.686 8.597 1.00 57.06 101 ASP A CA 1
ATOM 823 C C . ASP A 1 101 ? 5.698 -7.814 7.408 1.00 57.06 101 ASP A C 1
ATOM 825 O O . ASP A 1 101 ? 5.972 -6.622 7.562 1.00 57.06 101 ASP A O 1
ATOM 829 N N . GLN A 1 102 ? 5.754 -8.407 6.213 1.00 57.47 102 GLN A N 1
ATOM 830 C CA . GLN A 1 102 ? 6.259 -7.767 4.999 1.00 57.47 102 GLN A CA 1
ATOM 831 C C . GLN A 1 102 ? 5.187 -7.032 4.190 1.00 57.47 102 GLN A C 1
ATOM 833 O O . GLN A 1 102 ? 5.535 -6.249 3.311 1.00 57.47 102 GLN A O 1
ATOM 838 N N . THR A 1 103 ? 3.903 -7.276 4.460 1.00 56.84 103 THR A N 1
ATOM 839 C CA . THR A 1 103 ? 2.796 -6.742 3.658 1.00 56.84 103 THR A CA 1
ATOM 840 C C . THR A 1 103 ? 1.711 -6.142 4.536 1.00 56.84 103 THR A C 1
ATOM 842 O O . THR A 1 103 ? 1.425 -6.619 5.636 1.00 56.84 103 THR A O 1
ATOM 845 N N . ARG A 1 104 ? 1.096 -5.060 4.052 1.00 61.00 104 ARG A N 1
ATOM 846 C CA . ARG A 1 104 ? -0.004 -4.416 4.769 1.00 61.00 104 ARG A CA 1
ATOM 847 C C . ARG A 1 104 ? -1.278 -5.290 4.794 1.00 61.00 104 ARG A C 1
ATOM 849 O O . ARG A 1 104 ? -1.552 -6.006 3.827 1.00 61.00 104 ARG A O 1
ATOM 856 N N . PRO A 1 105 ? -2.085 -5.214 5.872 1.00 56.25 105 PRO A N 1
ATOM 857 C CA . PRO A 1 105 ? -3.386 -5.858 5.993 1.00 56.25 105 PRO A CA 1
ATOM 858 C C . PRO A 1 105 ? -4.282 -5.365 4.860 1.00 56.25 105 PRO A C 1
ATOM 860 O O . PRO A 1 105 ? -4.455 -4.164 4.671 1.00 56.25 105 PRO A O 1
ATOM 863 N N . GLY A 1 106 ? -4.753 -6.319 4.070 1.00 50.78 106 GLY A N 1
ATOM 864 C CA . GLY A 1 106 ? -5.326 -6.126 2.739 1.00 50.78 106 GLY A CA 1
ATOM 865 C C . GLY A 1 106 ? -4.910 -7.266 1.806 1.00 50.78 106 GLY A C 1
ATOM 866 O O . GLY A 1 106 ? -5.738 -7.768 1.063 1.00 50.78 106 GLY A O 1
ATOM 867 N N . PHE A 1 107 ? -3.667 -7.755 1.938 1.00 51.41 107 PHE A N 1
ATOM 868 C CA . PHE A 1 107 ? -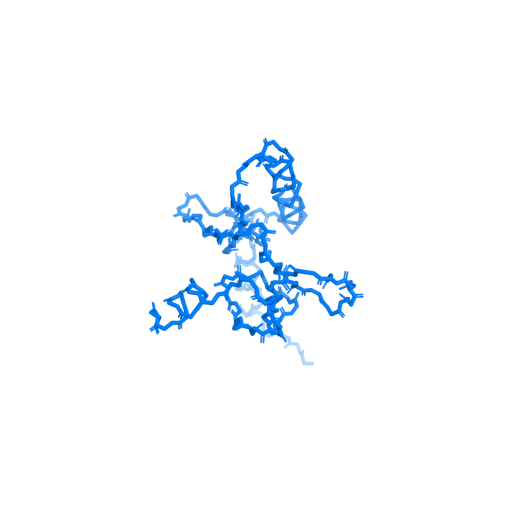3.168 -8.938 1.210 1.00 51.41 107 PHE A CA 1
ATOM 869 C C . PHE A 1 107 ? -2.793 -10.129 2.096 1.00 51.41 107 PHE A C 1
ATOM 871 O O . PHE A 1 107 ? -2.471 -11.198 1.583 1.00 51.41 107 PHE A O 1
ATOM 878 N N . CYS A 1 108 ? -2.762 -9.963 3.418 1.00 53.12 108 CYS A N 1
ATOM 879 C CA . CYS A 1 108 ? -2.375 -11.039 4.323 1.00 53.12 108 CYS A CA 1
ATOM 880 C C . CYS A 1 108 ? -3.597 -11.799 4.844 1.00 53.12 108 CYS A C 1
ATOM 882 O O . CYS A 1 108 ? -4.645 -11.201 5.099 1.00 53.12 108 CYS A O 1
ATOM 884 N N . LE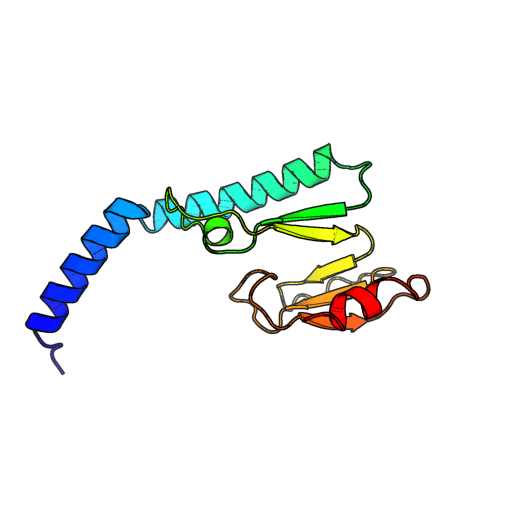U A 1 109 ? -3.417 -13.088 5.136 1.00 55.38 109 LEU A N 1
ATOM 885 C CA . LEU A 1 109 ? -4.345 -13.813 5.992 1.00 55.38 109 LEU A CA 1
ATOM 886 C C . LEU A 1 109 ? -4.397 -13.109 7.352 1.00 55.38 109 LEU A C 1
ATOM 888 O O . LEU A 1 109 ? -3.372 -12.862 7.999 1.00 55.38 109 LEU A O 1
ATOM 892 N N . ILE A 1 110 ? -5.601 -12.718 7.746 1.00 61.03 110 ILE A N 1
ATOM 893 C CA . ILE A 1 110 ? -5.846 -12.020 8.993 1.00 61.03 110 ILE A CA 1
ATOM 894 C C . ILE A 1 110 ? -6.214 -13.055 10.057 1.00 61.03 110 ILE A C 1
ATOM 896 O O . ILE A 1 110 ? -7.218 -13.750 9.927 1.00 61.03 110 ILE A O 1
ATOM 900 N N . ARG A 1 111 ? -5.441 -13.126 11.148 1.00 61.41 111 ARG A N 1
ATOM 901 C CA . ARG A 1 111 ? -5.766 -13.982 12.296 1.00 61.41 111 ARG A CA 1
ATOM 902 C C . ARG A 1 111 ? -6.278 -13.154 13.469 1.00 61.41 111 ARG A C 1
ATOM 904 O O . ARG A 1 111 ? -5.605 -12.238 13.949 1.00 61.41 111 ARG A O 1
ATOM 911 N N . LEU A 1 112 ? -7.454 -13.516 13.976 1.00 66.75 112 LEU A N 1
ATOM 912 C CA . LEU A 1 112 ? -7.983 -12.994 15.231 1.00 66.75 112 LEU A CA 1
ATOM 913 C C . LEU A 1 112 ? -7.195 -13.596 16.405 1.00 66.75 112 LEU A C 1
ATOM 915 O O . LEU A 1 112 ? -7.204 -14.807 16.604 1.00 66.75 112 LEU A O 1
ATOM 919 N N . LEU A 1 113 ? -6.500 -12.759 17.179 1.00 62.09 113 LEU A N 1
ATOM 920 C CA . LEU A 1 113 ? -5.681 -13.213 18.310 1.00 62.09 113 LEU A CA 1
ATOM 921 C C . LEU A 1 113 ? -6.420 -13.177 19.646 1.00 62.09 113 LEU A C 1
ATOM 923 O O . LEU A 1 113 ? -6.146 -13.987 20.527 1.00 62.09 113 LEU A O 1
ATOM 927 N N . SER A 1 114 ? -7.314 -12.207 19.825 1.00 63.19 114 SER A N 1
ATOM 928 C CA . SER A 1 114 ? -8.089 -12.061 21.054 1.00 63.19 114 SER A CA 1
ATOM 929 C C . SER A 1 114 ? -9.361 -11.271 20.792 1.00 63.19 114 SER A C 1
ATOM 931 O O . SER A 1 114 ? -9.312 -10.207 20.170 1.00 63.19 114 SER A O 1
ATOM 933 N N . GLN A 1 115 ? -10.481 -11.751 21.322 1.00 59.81 115 GLN A N 1
ATOM 934 C CA . GLN A 1 115 ? -11.763 -11.056 21.293 1.00 59.81 115 GLN A CA 1
ATOM 935 C C . GLN A 1 115 ? -11.998 -10.374 22.646 1.00 59.81 115 GLN A C 1
ATOM 937 O O . GLN A 1 115 ? -11.951 -11.014 23.696 1.00 59.81 115 GLN A O 1
ATOM 942 N N . GLY A 1 116 ? -12.225 -9.059 22.642 1.00 55.72 116 GLY A N 1
ATOM 943 C CA . GLY A 1 116 ? -12.645 -8.347 23.850 1.00 55.72 116 GLY A CA 1
ATOM 944 C C . GLY A 1 116 ? -14.088 -8.709 24.224 1.00 55.72 116 GLY A C 1
ATOM 945 O O . GLY A 1 116 ? -14.913 -8.941 23.344 1.00 55.72 116 GLY A O 1
ATOM 946 N N . ARG A 1 117 ? -14.432 -8.691 25.521 1.00 53.03 117 ARG A N 1
ATOM 947 C CA . ARG A 1 117 ? -15.764 -9.084 26.047 1.00 53.03 117 ARG A CA 1
ATOM 948 C C . ARG A 1 117 ? -16.964 -8.297 25.480 1.00 53.03 117 ARG A C 1
ATOM 950 O O . ARG A 1 117 ? -18.098 -8.647 25.783 1.00 53.03 117 ARG A O 1
ATOM 957 N N . ARG A 1 118 ? -16.747 -7.231 24.698 1.00 49.38 118 ARG A N 1
ATOM 958 C CA . ARG A 1 118 ? -17.781 -6.255 24.308 1.00 49.38 118 ARG A CA 1
ATOM 959 C C . ARG A 1 118 ? -18.237 -6.306 22.845 1.00 49.38 118 ARG A C 1
ATOM 961 O O . ARG A 1 118 ? -19.034 -5.460 22.461 1.00 49.38 118 ARG A O 1
ATOM 968 N N . ILE A 1 119 ? -17.741 -7.232 22.022 1.00 49.16 119 ILE A N 1
ATOM 969 C CA . ILE A 1 119 ? -18.025 -7.232 20.575 1.00 49.16 119 ILE A CA 1
ATOM 970 C C . ILE A 1 119 ? -18.413 -8.649 20.150 1.00 49.16 119 ILE A C 1
ATOM 972 O O . ILE A 1 119 ? -17.554 -9.450 19.790 1.00 49.16 119 ILE A O 1
ATOM 976 N N . TYR A 1 120 ? -19.702 -8.971 20.253 1.00 44.28 120 TYR A N 1
ATOM 977 C CA . TYR A 1 120 ? -20.227 -10.305 19.932 1.00 44.28 120 TYR A CA 1
ATOM 978 C C . TYR A 1 120 ? -20.969 -10.401 18.592 1.00 44.28 120 TYR A C 1
ATOM 980 O O . TYR A 1 120 ? -21.314 -11.510 18.208 1.00 44.28 120 TYR A O 1
ATOM 988 N N . PHE A 1 121 ? -21.175 -9.306 17.848 1.00 47.66 121 PHE A N 1
ATOM 989 C CA . PHE A 1 121 ? -22.054 -9.357 16.667 1.00 47.66 121 PHE A CA 1
ATOM 990 C C . PHE A 1 121 ? -21.410 -9.003 15.313 1.00 47.66 121 PHE A C 1
ATOM 992 O O . PHE A 1 121 ? -21.766 -9.641 14.330 1.00 47.66 121 PHE A O 1
ATOM 999 N N . ASP A 1 122 ? -20.417 -8.108 15.233 1.00 50.12 122 ASP A N 1
ATOM 1000 C CA . ASP A 1 122 ? -19.946 -7.625 13.914 1.00 50.12 122 ASP A CA 1
ATOM 1001 C C . ASP A 1 122 ? -18.755 -8.381 13.305 1.00 50.12 122 ASP A C 1
ATOM 1003 O O . ASP A 1 122 ? -18.634 -8.476 12.086 1.00 50.12 122 ASP A O 1
ATOM 1007 N N . VAL A 1 123 ? -17.847 -8.929 14.119 1.00 45.78 123 VAL A N 1
ATOM 1008 C CA . VAL A 1 123 ? -16.581 -9.472 13.580 1.00 45.78 123 VAL A CA 1
ATOM 1009 C C . VAL A 1 123 ? -16.802 -10.795 12.846 1.00 45.78 123 VAL A C 1
ATOM 1011 O O . VAL A 1 123 ? -16.189 -11.022 11.809 1.00 45.78 123 VAL A O 1
ATOM 1014 N N . ASN A 1 124 ? -17.715 -11.642 13.336 1.00 43.00 124 ASN A N 1
ATOM 1015 C CA . ASN A 1 124 ? -18.007 -12.906 12.666 1.00 43.00 124 ASN A CA 1
ATOM 1016 C C . ASN A 1 124 ? -18.642 -12.669 11.293 1.00 43.00 124 ASN A C 1
ATOM 1018 O O . ASN A 1 124 ? -18.205 -13.303 10.348 1.00 43.00 124 ASN A O 1
ATOM 1022 N N . GLN A 1 125 ? -19.569 -11.716 11.134 1.00 41.69 125 GLN A N 1
ATOM 1023 C CA . GLN A 1 125 ? -20.203 -11.455 9.832 1.00 41.69 125 GLN A CA 1
ATOM 1024 C C . GLN A 1 125 ? -19.229 -10.942 8.760 1.00 41.69 125 GLN A C 1
ATOM 1026 O O . GLN A 1 125 ? -19.407 -11.257 7.586 1.00 41.69 125 GLN A O 1
ATOM 1031 N N . ALA A 1 126 ? -18.182 -10.207 9.144 1.00 42.53 126 ALA A N 1
ATOM 1032 C CA . ALA A 1 126 ? -17.175 -9.720 8.201 1.00 42.53 126 ALA A CA 1
ATOM 1033 C C . ALA A 1 126 ? -16.218 -10.822 7.703 1.00 42.53 126 ALA A C 1
ATOM 1035 O O . ALA A 1 126 ? -15.629 -10.678 6.636 1.00 42.53 126 ALA A O 1
ATOM 1036 N N . CYS A 1 127 ? -16.060 -11.917 8.457 1.00 39.00 127 CYS A N 1
ATOM 1037 C CA . CYS A 1 127 ? -15.150 -13.012 8.109 1.00 39.00 127 CYS A CA 1
ATOM 1038 C C . CYS A 1 127 ? -15.821 -14.186 7.376 1.00 39.00 127 CYS A C 1
ATOM 1040 O O . CYS A 1 127 ? -15.095 -14.997 6.812 1.00 39.00 127 CYS A O 1
ATOM 1042 N N . VAL A 1 128 ? -17.158 -14.307 7.375 1.00 36.59 128 VAL A N 1
ATOM 1043 C CA . VAL A 1 128 ? -17.857 -15.417 6.680 1.00 36.59 128 VAL A CA 1
ATOM 1044 C C . VAL A 1 128 ? -18.255 -15.098 5.234 1.00 36.59 128 VAL A C 1
ATOM 1046 O O . VAL A 1 128 ? -18.748 -15.984 4.547 1.00 36.59 128 VAL A O 1
ATOM 1049 N N . ASN A 1 129 ? -18.050 -13.862 4.766 1.00 29.20 129 ASN A N 1
ATOM 1050 C CA . ASN A 1 129 ? -18.463 -13.413 3.430 1.00 29.20 129 ASN A CA 1
ATOM 1051 C C . ASN A 1 129 ? -17.267 -13.072 2.518 1.00 29.20 129 ASN A C 1
ATOM 1053 O O . ASN A 1 129 ? -17.263 -12.020 1.879 1.00 29.20 129 ASN A O 1
ATOM 1057 N N . PHE A 1 130 ? -16.268 -13.955 2.469 1.00 33.03 130 PHE A N 1
ATOM 1058 C CA . PHE A 1 130 ? -15.295 -14.029 1.375 1.00 33.03 130 PHE A CA 1
ATOM 1059 C C . PHE A 1 130 ? -15.274 -15.448 0.815 1.00 33.03 130 PHE A C 1
ATOM 1061 O O . PHE A 1 130 ? -15.225 -16.391 1.639 1.00 33.03 130 PHE A O 1
#

Radius of gyration: 19.02 Å; chains: 1; bounding box: 50×33×51 Å

Sequence (130 aa):
MEADPDLRHLSCGLYQIVSHEIGSEEAIRLRRRMGKVEEELDRIQNGRGRYDFLKSGSRAEGFTFSTSDTDIMVVYKYVHVKMDNKRRQLEYKTVVKTETDQTRPGFCLIRLLSQGRRIYFDVNQACVNF

pLDDT: mean 71.6, std 16.77, range [29.2, 92.5]

Foldseek 3Di:
DDDDPVVVVVVVVVCVVQCVQFNDPVQLVVQLVVLVVVQVVQCVVVVVDQWGKHWFPCSNSSGDGPPDDTDIDIGGPLADEDLDPDDDDDPAHFYKYFPHNPGDPPPGDIDGDDDGPPDDPPPVVVPVPD

InterPro domains:
  IPR043519 Nucleotidyltransferase superfamily [SSF81301] (32-79)

Secondary structure (DSSP, 8-state):
----HHHHHHHHHHHHHHHHHH--HHHHHHHHHHHHHHHHHHHHHTTTSSEEEEE-HHHHTT---TT----EEEEETTEEEE-SS-----SS-EEEEES-SSS-TTSSPEEEEE--TT--SHHHHHHS--

Organism: Pinctada imbricata (NCBI:txid66713)